Protein AF-F2LCI0-F1 (afdb_monomer_lite)

Secondary structure (DSSP, 8-state):
-HHHHHHHHHHHHHHHHHHHHHHHHHHHHHHHHHHHHHHSTT--HHHHHHHHHHHHHHHHHHHHHHHHHHHHHHHS--TTS-S----

Structure (mmCIF, N/CA/C/O backbone):
data_AF-F2LCI0-F1
#
_entry.id   AF-F2LCI0-F1
#
loop_
_atom_site.group_PDB
_atom_site.id
_atom_site.type_symbol
_atom_site.label_atom_id
_atom_site.label_alt_id
_atom_site.label_comp_id
_atom_site.label_asym_id
_atom_site.label_entity_id
_atom_site.label_seq_id
_atom_site.pdbx_PDB_ins_code
_atom_site.Cartn_x
_atom_site.Cartn_y
_atom_site.Cartn_z
_atom_site.occupancy
_atom_site.B_iso_or_equiv
_atom_site.auth_seq_id
_atom_site.auth_comp_id
_atom_site.auth_asym_id
_atom_site.auth_atom_id
_atom_site.pdbx_PDB_model_num
ATOM 1 N N . MET A 1 1 ? -24.280 2.482 23.668 1.00 60.72 1 MET A N 1
ATOM 2 C CA . MET A 1 1 ? -22.967 3.151 23.458 1.00 60.72 1 MET A CA 1
ATOM 3 C C . MET A 1 1 ? -21.815 2.171 23.224 1.00 60.72 1 MET A C 1
ATOM 5 O O . MET A 1 1 ? -20.878 2.533 22.526 1.00 60.72 1 MET A O 1
ATOM 9 N N . ALA A 1 2 ? -21.860 0.943 23.757 1.00 62.72 2 ALA A N 1
ATOM 10 C CA . ALA A 1 2 ? -20.873 -0.088 23.421 1.00 62.72 2 ALA A CA 1
ATOM 11 C C . ALA A 1 2 ? -20.986 -0.555 21.953 1.00 62.72 2 ALA A C 1
ATOM 13 O O . ALA A 1 2 ? -19.969 -0.615 21.270 1.00 62.72 2 ALA A O 1
ATOM 14 N N . ASP A 1 3 ? -22.204 -0.743 21.427 1.00 64.06 3 ASP A N 1
ATOM 15 C CA . ASP A 1 3 ? -22.420 -1.187 20.034 1.00 64.06 3 ASP A CA 1
ATOM 16 C C . ASP A 1 3 ? -21.905 -0.198 18.982 1.00 64.06 3 ASP A C 1
ATOM 18 O O . ASP A 1 3 ? -21.339 -0.591 17.965 1.00 64.06 3 ASP A O 1
ATOM 22 N N . THR A 1 4 ? -22.005 1.108 19.244 1.00 72.81 4 THR A N 1
ATOM 23 C CA . THR A 1 4 ? -21.463 2.139 18.343 1.00 72.81 4 THR A CA 1
ATOM 24 C C . THR A 1 4 ? -19.933 2.189 18.368 1.00 72.81 4 THR A C 1
ATOM 26 O O . THR A 1 4 ? -19.312 2.561 17.371 1.00 72.81 4 THR A O 1
ATOM 29 N N . ARG A 1 5 ? -19.303 1.795 19.485 1.00 70.88 5 ARG A N 1
ATOM 30 C CA . ARG A 1 5 ? -17.845 1.632 19.591 1.00 70.88 5 ARG A CA 1
ATOM 31 C C . ARG A 1 5 ? -17.393 0.355 18.877 1.00 70.88 5 ARG A C 1
ATOM 33 O O . ARG A 1 5 ? -16.449 0.424 18.098 1.00 70.88 5 ARG A O 1
ATOM 40 N N . GLN A 1 6 ? -18.097 -0.759 19.078 1.00 75.06 6 GLN A N 1
ATOM 41 C CA . GLN A 1 6 ? -17.842 -2.039 18.409 1.00 75.06 6 GLN A CA 1
ATOM 42 C C . GLN A 1 6 ? -17.936 -1.898 16.880 1.00 75.06 6 GLN A C 1
ATOM 44 O O . GLN A 1 6 ? -17.015 -2.285 16.166 1.00 75.06 6 GLN A O 1
ATOM 49 N N . GLY A 1 7 ? -18.992 -1.248 16.377 1.00 83.31 7 GLY A N 1
ATOM 50 C CA . GLY A 1 7 ? -19.160 -0.988 14.944 1.00 83.31 7 GLY A CA 1
ATOM 51 C C . GLY A 1 7 ? -18.064 -0.091 14.357 1.00 83.31 7 GLY A C 1
ATOM 52 O O 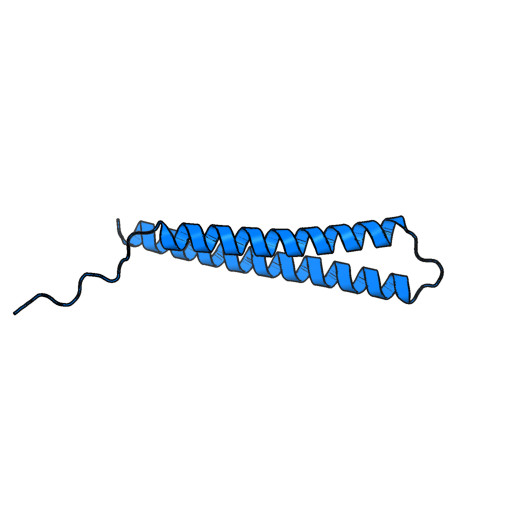. GLY A 1 7 ? -17.639 -0.285 13.220 1.00 83.31 7 GLY A O 1
ATOM 53 N N . ARG A 1 8 ? -17.538 0.859 15.143 1.00 83.69 8 ARG A N 1
ATOM 54 C CA . ARG A 1 8 ? -16.407 1.700 14.724 1.00 83.69 8 ARG A CA 1
ATOM 55 C C . ARG A 1 8 ? -15.106 0.903 14.613 1.00 83.69 8 ARG A C 1
ATOM 57 O O . ARG A 1 8 ? -14.364 1.122 13.662 1.00 83.69 8 ARG A O 1
ATOM 64 N N . LEU A 1 9 ? -14.843 -0.009 15.549 1.00 83.31 9 LEU A N 1
ATOM 65 C CA . LEU A 1 9 ? -13.670 -0.888 15.499 1.00 83.31 9 LEU A CA 1
ATOM 66 C C . LEU A 1 9 ? -13.741 -1.843 14.304 1.00 83.31 9 LEU A C 1
ATOM 68 O O . LEU A 1 9 ? -12.779 -1.927 13.550 1.00 83.31 9 LEU A O 1
ATOM 72 N N . ALA A 1 10 ? -14.903 -2.454 14.061 1.00 85.50 10 ALA A N 1
ATOM 73 C CA . ALA A 1 10 ? -15.114 -3.317 12.900 1.00 85.50 10 ALA A CA 1
ATOM 74 C C . ALA A 1 10 ? -14.880 -2.575 11.571 1.00 85.50 10 ALA A C 1
ATOM 76 O O . ALA A 1 10 ? -14.229 -3.098 10.669 1.00 85.50 10 ALA A O 1
ATOM 77 N N . ARG A 1 11 ? -15.346 -1.322 11.461 1.00 88.06 11 ARG A N 1
ATOM 78 C CA . ARG A 1 11 ? -15.091 -0.484 10.280 1.00 88.06 11 ARG A CA 1
ATOM 79 C C . ARG A 1 11 ? -13.603 -0.168 10.095 1.00 88.06 11 ARG A C 1
ATOM 81 O O . ARG A 1 11 ? -13.124 -0.165 8.967 1.00 88.06 11 ARG A O 1
ATOM 88 N N . LEU A 1 12 ? -12.881 0.117 11.178 1.00 86.69 12 LEU A N 1
ATOM 89 C CA . LEU A 1 12 ? -11.439 0.374 11.117 1.00 86.69 12 LEU A CA 1
ATOM 90 C C . LEU A 1 12 ? -10.652 -0.874 10.708 1.00 86.69 12 LEU A C 1
ATOM 92 O O . LEU A 1 12 ? -9.715 -0.764 9.923 1.00 86.69 12 LEU A O 1
ATOM 96 N N . ASP A 1 13 ? -11.051 -2.051 11.188 1.00 86.69 13 ASP A N 1
ATOM 97 C CA . ASP A 1 13 ? -10.442 -3.315 10.776 1.00 86.69 13 ASP A CA 1
ATOM 98 C C . ASP A 1 13 ? -10.701 -3.625 9.294 1.00 86.69 13 ASP A C 1
ATOM 100 O O . ASP A 1 13 ? -9.784 -4.073 8.607 1.00 86.69 13 ASP A O 1
ATOM 104 N N . ALA A 1 14 ? -11.900 -3.333 8.777 1.00 90.50 14 ALA A N 1
ATOM 105 C CA . ALA A 1 14 ? -12.207 -3.478 7.352 1.00 90.50 14 ALA A CA 1
ATOM 106 C C . ALA A 1 14 ? -11.328 -2.560 6.484 1.00 90.50 14 ALA A C 1
ATOM 108 O O . ALA A 1 14 ? -10.648 -3.035 5.577 1.00 90.50 14 ALA A O 1
ATOM 109 N N . LEU A 1 15 ? -11.245 -1.269 6.831 1.00 91.19 15 LEU A N 1
ATOM 110 C CA . LEU A 1 15 ? -10.382 -0.311 6.128 1.00 91.19 15 LEU A CA 1
ATOM 111 C C . LEU A 1 15 ? -8.901 -0.703 6.204 1.00 91.19 15 LEU A C 1
ATOM 113 O O . LEU A 1 15 ? -8.166 -0.549 5.234 1.00 91.19 15 LEU A O 1
ATOM 117 N N . ARG A 1 16 ? -8.447 -1.245 7.341 1.00 89.50 16 ARG A N 1
ATOM 118 C CA . ARG A 1 16 ? -7.083 -1.774 7.471 1.00 89.50 16 ARG A CA 1
ATOM 119 C C . ARG A 1 16 ? -6.815 -2.879 6.454 1.00 89.50 16 ARG A C 1
ATOM 121 O O . ARG A 1 16 ? -5.729 -2.902 5.883 1.00 89.50 16 ARG A O 1
ATOM 128 N N . ILE A 1 17 ? -7.752 -3.809 6.278 1.00 92.56 17 ILE A N 1
ATOM 129 C CA . ILE A 1 17 ? -7.600 -4.914 5.325 1.00 92.56 17 ILE A CA 1
ATOM 130 C C . ILE A 1 17 ? -7.510 -4.357 3.903 1.00 92.56 17 ILE A C 1
ATOM 132 O O . ILE A 1 17 ? -6.559 -4.683 3.202 1.00 92.56 17 ILE A O 1
ATOM 136 N N . GLU A 1 18 ? -8.418 -3.458 3.522 1.00 95.62 18 GLU A N 1
ATOM 137 C CA . GLU A 1 18 ? -8.412 -2.825 2.195 1.00 95.62 18 GLU A CA 1
ATOM 138 C C . GLU A 1 18 ? -7.097 -2.088 1.904 1.00 95.62 18 GLU A C 1
ATOM 140 O O . GLU A 1 18 ? -6.500 -2.282 0.846 1.00 95.62 18 GLU A O 1
ATOM 145 N N . ILE A 1 19 ? -6.582 -1.302 2.857 1.00 92.75 19 ILE A N 1
ATOM 146 C CA . ILE A 1 19 ? -5.315 -0.580 2.670 1.00 92.75 19 ILE A CA 1
ATOM 147 C C . ILE A 1 19 ? -4.132 -1.555 2.553 1.00 92.75 19 ILE A C 1
ATOM 149 O O . ILE A 1 19 ? -3.238 -1.330 1.740 1.00 92.75 19 ILE A O 1
ATOM 153 N N . ARG A 1 20 ? -4.108 -2.654 3.325 1.00 94.12 20 ARG A N 1
ATOM 154 C CA . ARG A 1 20 ? -3.050 -3.677 3.199 1.00 94.12 20 ARG A CA 1
ATOM 155 C C . ARG A 1 20 ? -3.089 -4.368 1.839 1.00 94.12 20 ARG A C 1
ATOM 157 O O . ARG A 1 20 ? -2.026 -4.621 1.280 1.00 94.12 20 ARG A O 1
ATOM 164 N N . THR A 1 21 ? -4.281 -4.641 1.312 1.00 96.44 21 THR A N 1
ATOM 165 C CA . THR A 1 21 ? -4.449 -5.184 -0.040 1.00 96.44 21 THR A CA 1
ATOM 166 C C . THR A 1 21 ? -3.884 -4.221 -1.080 1.00 96.44 21 THR A C 1
ATOM 168 O O . THR A 1 21 ? -3.031 -4.621 -1.865 1.00 96.44 21 THR A O 1
ATOM 171 N N . LEU A 1 22 ? -4.247 -2.937 -1.013 1.00 95.38 22 LEU A N 1
ATOM 172 C CA . LEU A 1 22 ? -3.726 -1.921 -1.932 1.00 95.38 22 LEU A CA 1
ATOM 173 C C . LEU A 1 22 ? -2.193 -1.804 -1.871 1.00 95.38 22 LEU A C 1
ATOM 175 O O . LEU A 1 22 ? -1.533 -1.717 -2.902 1.00 95.38 22 LEU A O 1
ATOM 179 N N . ILE A 1 23 ? -1.605 -1.831 -0.671 1.00 95.25 23 ILE A N 1
ATOM 180 C CA . ILE A 1 23 ? -0.142 -1.810 -0.498 1.00 95.25 23 ILE A CA 1
ATOM 181 C C . ILE A 1 23 ? 0.511 -3.015 -1.188 1.00 95.25 23 ILE A C 1
ATOM 183 O O . ILE A 1 23 ? 1.553 -2.858 -1.829 1.00 95.25 23 ILE A O 1
ATOM 187 N N . ALA A 1 24 ? -0.084 -4.205 -1.068 1.00 95.62 24 ALA A N 1
ATOM 188 C CA . ALA A 1 24 ? 0.426 -5.414 -1.705 1.00 95.62 24 ALA A CA 1
ATOM 189 C C . ALA A 1 24 ? 0.334 -5.334 -3.235 1.00 95.62 24 ALA A C 1
ATOM 191 O O . ALA A 1 24 ? 1.305 -5.661 -3.913 1.00 95.62 24 ALA A O 1
ATOM 192 N N . GLU A 1 25 ? -0.783 -4.841 -3.773 1.00 97.31 25 GLU A N 1
ATOM 193 C CA . GLU A 1 25 ? -0.979 -4.651 -5.215 1.00 97.31 25 GLU A CA 1
ATOM 194 C C . GLU A 1 25 ? 0.027 -3.652 -5.802 1.00 97.31 25 GLU A C 1
ATOM 196 O O . GLU A 1 25 ? 0.684 -3.955 -6.797 1.00 97.31 25 GLU A O 1
ATOM 201 N N . VAL A 1 26 ? 0.217 -2.498 -5.151 1.00 94.44 26 VAL A N 1
ATOM 202 C CA . VAL A 1 26 ? 1.196 -1.484 -5.583 1.00 94.44 26 VAL A CA 1
ATOM 203 C C . VAL A 1 26 ? 2.621 -2.031 -5.525 1.00 94.44 26 VAL A C 1
ATOM 205 O O . VAL A 1 26 ? 3.396 -1.823 -6.456 1.00 94.44 26 VAL A O 1
ATOM 208 N N . SER A 1 27 ? 2.967 -2.751 -4.454 1.00 93.56 27 SER A N 1
ATOM 209 C CA . SER A 1 27 ? 4.296 -3.361 -4.319 1.00 93.56 27 SER A CA 1
ATOM 210 C C . SER A 1 27 ? 4.535 -4.410 -5.402 1.00 93.56 27 SER A C 1
ATOM 212 O O . SER A 1 27 ? 5.596 -4.430 -6.013 1.00 93.56 27 SER A O 1
ATOM 214 N N . HIS A 1 28 ? 3.540 -5.258 -5.675 1.00 95.88 28 HIS A N 1
ATOM 215 C CA . HIS A 1 28 ? 3.652 -6.298 -6.690 1.00 95.88 28 HIS A CA 1
ATOM 216 C C . HIS A 1 28 ? 3.811 -5.714 -8.097 1.00 95.88 28 HIS A C 1
ATOM 218 O O . HIS A 1 28 ? 4.698 -6.138 -8.830 1.00 95.88 28 HIS A O 1
ATOM 224 N N . ALA A 1 29 ? 3.005 -4.712 -8.457 1.00 94.06 29 ALA A N 1
ATOM 225 C CA . ALA A 1 29 ? 3.116 -4.042 -9.750 1.00 94.06 29 ALA A CA 1
ATOM 226 C C . ALA A 1 29 ? 4.478 -3.348 -9.923 1.00 94.06 29 ALA A C 1
ATOM 228 O O . ALA A 1 29 ? 5.097 -3.459 -10.977 1.00 94.06 29 ALA A O 1
ATOM 229 N N . ALA A 1 30 ? 4.975 -2.684 -8.873 1.00 91.62 30 ALA A N 1
ATOM 230 C CA . ALA A 1 30 ? 6.304 -2.080 -8.883 1.00 91.62 30 ALA A CA 1
ATOM 231 C C . ALA A 1 30 ? 7.416 -3.125 -9.069 1.00 91.62 30 ALA A C 1
ATOM 233 O O . ALA A 1 30 ? 8.372 -2.881 -9.801 1.00 91.62 30 ALA A O 1
ATOM 234 N N . ASP A 1 31 ? 7.288 -4.290 -8.436 1.00 91.19 31 ASP A N 1
ATOM 235 C CA . ASP A 1 31 ? 8.271 -5.369 -8.539 1.00 91.19 31 ASP A CA 1
ATOM 236 C C . ASP A 1 31 ? 8.297 -5.997 -9.935 1.00 91.19 31 ASP A C 1
ATOM 238 O O . ASP A 1 31 ? 9.380 -6.257 -10.456 1.00 91.19 31 ASP A O 1
ATOM 242 N N . VAL A 1 32 ? 7.132 -6.191 -10.562 1.00 90.75 32 VAL A N 1
ATOM 243 C CA . VAL A 1 32 ? 7.032 -6.664 -11.953 1.00 90.75 32 VAL A CA 1
ATOM 244 C C . VAL A 1 32 ? 7.690 -5.670 -12.910 1.00 90.75 32 VAL A C 1
ATOM 246 O O . VAL A 1 32 ? 8.557 -6.063 -13.682 1.00 90.75 32 VAL A O 1
ATOM 249 N N . GLU A 1 33 ? 7.373 -4.378 -12.798 1.00 86.81 33 GLU A N 1
ATOM 250 C CA . GLU A 1 33 ? 7.979 -3.333 -13.638 1.00 86.81 33 GLU A CA 1
ATOM 251 C C . GLU A 1 33 ? 9.507 -3.258 -13.473 1.00 86.81 33 GLU A C 1
ATOM 253 O O . GLU A 1 33 ? 10.237 -3.058 -14.444 1.00 86.81 33 GLU A O 1
ATOM 258 N N . LEU A 1 34 ? 10.027 -3.450 -12.254 1.00 84.94 34 LEU A N 1
ATOM 259 C CA . LEU A 1 34 ? 11.473 -3.516 -12.024 1.00 84.94 34 LEU A CA 1
ATOM 260 C C . LEU A 1 34 ? 12.111 -4.733 -12.711 1.00 84.94 34 LEU A C 1
ATOM 262 O O . LEU A 1 34 ? 13.204 -4.597 -13.260 1.00 84.94 34 LEU A O 1
ATOM 266 N N . LEU A 1 35 ? 11.448 -5.895 -12.698 1.00 86.44 35 LEU A N 1
ATOM 267 C CA . LEU A 1 35 ? 11.934 -7.113 -13.356 1.00 86.44 35 LEU A CA 1
ATOM 268 C C . LEU A 1 35 ? 11.880 -7.007 -14.885 1.00 86.44 35 LEU A C 1
ATOM 270 O O . LEU A 1 35 ? 12.856 -7.367 -15.543 1.00 86.44 35 LEU A O 1
ATOM 274 N N . ASP A 1 36 ? 10.795 -6.467 -15.442 1.00 82.19 36 ASP A N 1
ATOM 275 C CA . ASP A 1 36 ? 10.639 -6.273 -16.889 1.00 82.19 36 ASP A CA 1
ATOM 276 C C . ASP A 1 36 ? 11.731 -5.344 -17.444 1.00 82.19 36 ASP A C 1
ATOM 278 O O . ASP A 1 36 ? 12.329 -5.619 -18.484 1.00 82.19 36 ASP A O 1
ATOM 282 N N . LEU A 1 37 ? 12.081 -4.287 -16.703 1.00 77.44 37 LEU A N 1
ATOM 283 C CA . LEU A 1 37 ? 13.163 -3.367 -17.072 1.00 77.44 37 LEU A CA 1
ATOM 284 C C . LEU A 1 37 ? 14.569 -3.949 -16.883 1.00 77.44 37 LEU A C 1
ATOM 286 O O . LEU A 1 37 ? 15.512 -3.437 -17.477 1.00 77.44 37 LEU A O 1
ATOM 290 N N . MET A 1 38 ? 14.740 -4.973 -16.044 1.00 73.62 38 MET A N 1
ATOM 291 C CA . MET A 1 38 ? 16.007 -5.707 -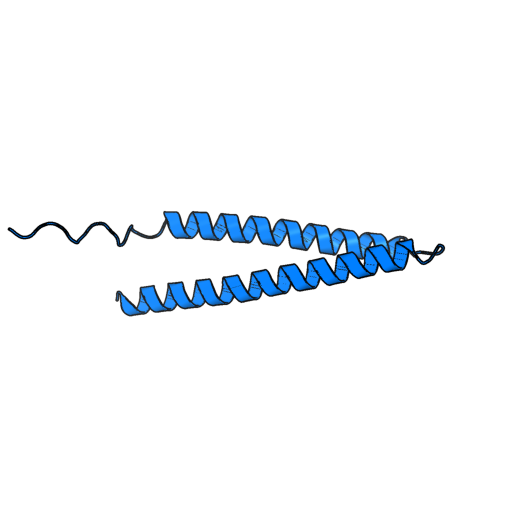15.950 1.00 73.62 38 MET A CA 1
ATOM 292 C C . MET A 1 38 ? 16.173 -6.708 -17.098 1.00 73.62 38 MET A C 1
ATOM 294 O O . MET A 1 38 ? 17.304 -7.041 -17.446 1.00 73.62 38 MET A O 1
ATOM 298 N N . ALA A 1 39 ? 15.065 -7.196 -17.663 1.00 73.94 39 ALA A N 1
ATOM 299 C CA . ALA A 1 39 ? 15.063 -8.095 -18.812 1.00 73.94 39 ALA A CA 1
ATOM 300 C C . ALA A 1 39 ? 15.238 -7.351 -20.150 1.00 73.94 39 ALA A C 1
ATOM 302 O O . ALA A 1 39 ? 15.787 -7.922 -21.092 1.00 73.94 39 ALA A O 1
ATOM 303 N N . ASP A 1 40 ? 14.802 -6.091 -20.231 1.00 68.81 40 ASP A N 1
ATOM 304 C CA . ASP A 1 40 ? 15.012 -5.216 -21.386 1.00 68.81 40 ASP A CA 1
ATOM 305 C C . ASP A 1 40 ? 16.307 -4.398 -21.199 1.00 68.81 40 ASP A C 1
ATOM 307 O O . ASP A 1 40 ? 16.354 -3.454 -20.411 1.00 68.81 40 ASP A O 1
ATOM 311 N N . GLU A 1 41 ? 17.387 -4.737 -21.918 1.00 58.44 41 GLU A N 1
ATOM 312 C CA . GLU A 1 41 ? 18.703 -4.062 -21.815 1.00 58.44 41 GLU A CA 1
ATOM 313 C C . GLU A 1 41 ? 18.646 -2.542 -22.115 1.00 58.44 41 GLU A C 1
ATOM 315 O O . GLU A 1 41 ? 19.608 -1.813 -21.863 1.00 58.44 41 GLU A O 1
ATOM 320 N N . ILE A 1 42 ? 17.508 -2.039 -22.616 1.00 62.84 42 ILE A N 1
ATOM 321 C CA . ILE A 1 42 ? 17.232 -0.634 -22.945 1.00 62.84 42 ILE A CA 1
ATOM 322 C C . ILE A 1 42 ? 16.125 -0.068 -22.023 1.00 62.84 42 ILE A C 1
ATOM 324 O O . ILE A 1 42 ? 15.147 0.543 -22.455 1.00 62.84 42 ILE A O 1
ATOM 328 N N . GLY A 1 43 ? 16.255 -0.252 -20.710 1.00 64.06 43 GLY A N 1
ATOM 329 C CA . GLY A 1 43 ? 15.308 0.295 -19.735 1.00 64.06 43 GLY A CA 1
ATOM 330 C C . GLY A 1 43 ? 15.378 1.828 -19.598 1.00 64.06 43 GLY A C 1
ATOM 331 O O . GLY A 1 43 ? 16.413 2.402 -19.256 1.00 64.06 43 GLY A O 1
ATOM 332 N N . SER A 1 44 ? 14.253 2.527 -19.797 1.00 73.69 44 SER A N 1
ATOM 333 C CA . SER A 1 44 ? 14.140 3.966 -19.502 1.00 73.69 44 SER A CA 1
ATOM 334 C C . SER A 1 44 ? 14.323 4.221 -18.000 1.00 73.69 44 SER A C 1
ATOM 336 O O . SER A 1 44 ? 13.453 3.871 -17.200 1.00 73.69 44 SER A O 1
ATOM 338 N N . PHE A 1 45 ? 15.418 4.888 -17.612 1.00 75.81 45 PHE A N 1
ATOM 339 C CA . PHE A 1 45 ? 15.726 5.271 -16.221 1.00 75.81 45 PHE A CA 1
ATOM 340 C C . PHE A 1 45 ? 14.534 5.908 -15.480 1.00 75.81 45 PHE A C 1
ATOM 342 O O . PHE A 1 45 ? 14.349 5.690 -14.284 1.00 75.81 45 PHE A O 1
ATOM 349 N N . ALA A 1 46 ? 13.688 6.660 -16.191 1.00 80.69 46 ALA A N 1
ATOM 350 C CA . ALA A 1 46 ? 12.496 7.285 -15.626 1.00 80.69 46 ALA A CA 1
ATOM 351 C C . ALA A 1 46 ? 11.451 6.266 -15.129 1.00 80.69 46 ALA A C 1
ATOM 353 O O . ALA A 1 46 ? 10.868 6.477 -14.067 1.00 80.69 46 ALA A O 1
ATOM 354 N N . ARG A 1 47 ? 11.240 5.155 -15.851 1.00 81.19 47 ARG A N 1
ATOM 355 C CA . ARG A 1 47 ? 10.312 4.087 -15.434 1.00 81.19 47 ARG A CA 1
ATOM 356 C C . ARG A 1 47 ? 10.853 3.321 -14.234 1.00 81.19 47 ARG A C 1
ATOM 358 O O . ARG A 1 47 ? 10.125 3.125 -13.269 1.00 81.19 47 ARG A O 1
ATOM 365 N N . HIS A 1 48 ? 12.146 2.992 -14.255 1.00 86.88 48 HIS A N 1
ATOM 366 C CA . HIS A 1 48 ? 12.815 2.341 -13.127 1.00 86.88 48 HIS A CA 1
ATOM 367 C C . HIS A 1 48 ? 12.684 3.177 -11.849 1.00 86.88 48 HIS A C 1
ATOM 369 O O . HIS A 1 48 ? 12.267 2.679 -10.804 1.00 86.88 48 HIS A O 1
ATOM 375 N N . LYS A 1 49 ? 12.969 4.481 -11.950 1.00 87.75 49 LYS A N 1
ATOM 376 C CA . LYS A 1 49 ? 12.819 5.413 -10.834 1.00 87.75 49 LYS A CA 1
ATOM 377 C C . LYS A 1 49 ? 11.376 5.458 -10.319 1.00 87.75 49 LYS A C 1
ATOM 379 O O . LYS A 1 49 ? 11.181 5.362 -9.113 1.00 87.75 49 LYS A O 1
ATOM 384 N N . ALA A 1 50 ? 10.382 5.550 -11.205 1.00 89.38 50 ALA A N 1
ATOM 385 C CA . ALA A 1 50 ? 8.973 5.585 -10.811 1.00 89.38 50 ALA A CA 1
ATOM 386 C C . ALA A 1 50 ? 8.524 4.293 -10.100 1.00 89.38 50 ALA A C 1
ATOM 388 O O . ALA A 1 50 ? 7.860 4.361 -9.066 1.00 89.38 50 ALA A O 1
ATOM 389 N N . ALA A 1 51 ? 8.928 3.122 -10.602 1.00 91.00 51 ALA A N 1
ATOM 390 C CA . ALA A 1 51 ? 8.636 1.839 -9.963 1.00 91.00 51 ALA A CA 1
ATOM 391 C C . ALA A 1 51 ? 9.297 1.735 -8.576 1.00 91.00 51 ALA A C 1
ATOM 393 O O . ALA A 1 51 ? 8.653 1.367 -7.591 1.00 91.00 51 ALA A O 1
ATOM 394 N N . GLN A 1 52 ? 10.561 2.149 -8.455 1.00 92.31 52 GLN A N 1
ATOM 395 C CA . GLN A 1 52 ? 11.265 2.153 -7.172 1.00 92.31 52 GLN A CA 1
ATOM 396 C C . GLN A 1 52 ? 10.656 3.144 -6.164 1.00 92.31 52 GLN A C 1
ATOM 398 O O . GLN A 1 52 ? 10.561 2.842 -4.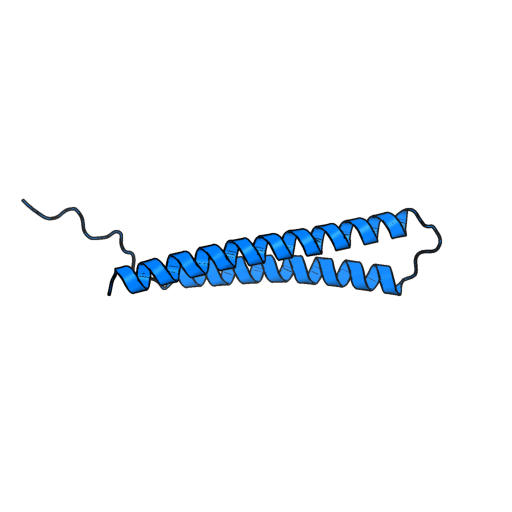968 1.00 92.31 52 GLN A O 1
ATOM 403 N N . GLU A 1 53 ? 10.210 4.314 -6.625 1.00 94.69 53 GLU A N 1
ATOM 404 C CA . GLU A 1 53 ? 9.474 5.282 -5.807 1.00 94.69 53 GLU A CA 1
ATOM 405 C C . GLU A 1 53 ? 8.144 4.698 -5.318 1.00 94.69 53 GLU A C 1
ATOM 407 O O . GLU A 1 53 ? 7.846 4.789 -4.125 1.00 94.69 53 GLU A O 1
ATOM 412 N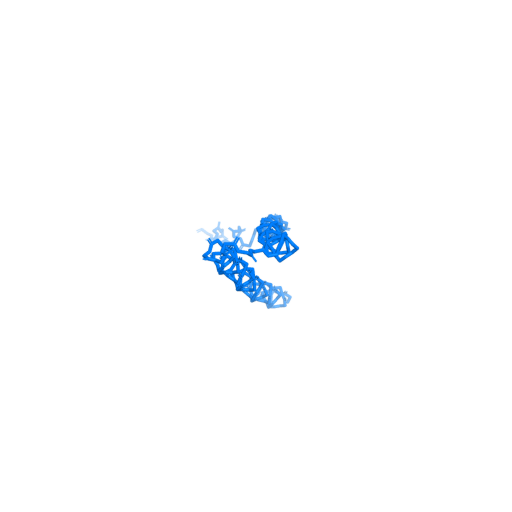 N . ALA A 1 54 ? 7.390 4.020 -6.190 1.00 94.38 54 ALA A N 1
ATOM 413 C CA . ALA A 1 54 ? 6.143 3.351 -5.824 1.00 94.38 54 ALA A CA 1
ATOM 414 C C . ALA A 1 54 ? 6.360 2.258 -4.762 1.00 94.38 54 ALA A C 1
ATOM 416 O O . ALA A 1 54 ? 5.643 2.221 -3.759 1.00 94.38 54 ALA A O 1
ATOM 417 N N . ARG A 1 55 ? 7.399 1.423 -4.914 1.00 93.56 55 ARG A N 1
ATOM 418 C CA . ARG A 1 55 ? 7.776 0.404 -3.919 1.00 93.56 55 ARG A CA 1
ATOM 419 C C . ARG A 1 55 ? 8.135 1.029 -2.568 1.00 93.56 55 ARG A C 1
ATOM 421 O O . ARG A 1 55 ? 7.687 0.564 -1.519 1.00 93.56 55 ARG A O 1
ATOM 428 N N . THR A 1 56 ? 8.925 2.101 -2.585 1.00 96.00 56 THR A N 1
ATOM 429 C CA . THR A 1 56 ? 9.335 2.822 -1.368 1.00 96.00 56 THR A CA 1
ATOM 430 C C . THR A 1 56 ? 8.135 3.457 -0.663 1.00 96.00 56 THR A C 1
ATOM 432 O O . THR A 1 56 ? 8.015 3.382 0.566 1.00 96.00 56 THR A O 1
ATOM 435 N N . TRP A 1 57 ? 7.220 4.050 -1.433 1.00 95.75 57 TRP A N 1
ATOM 436 C CA . TRP A 1 57 ? 5.971 4.599 -0.918 1.00 95.75 57 TRP A CA 1
ATOM 437 C C . TRP A 1 57 ? 5.110 3.512 -0.264 1.00 95.75 57 TRP A C 1
ATOM 439 O O . TRP A 1 57 ? 4.672 3.693 0.872 1.00 95.75 57 TRP A O 1
ATOM 449 N N . ALA A 1 58 ? 4.938 2.360 -0.920 1.00 95.38 58 ALA A N 1
ATOM 450 C CA . ALA A 1 58 ? 4.133 1.252 -0.406 1.00 95.38 58 ALA A CA 1
ATOM 451 C C . ALA A 1 58 ? 4.698 0.684 0.909 1.00 95.38 58 ALA A C 1
ATOM 453 O O . ALA A 1 58 ? 3.957 0.496 1.878 1.00 95.38 58 ALA A O 1
ATOM 454 N N . ALA A 1 59 ? 6.020 0.495 0.985 1.00 93.75 59 ALA A N 1
ATOM 455 C CA . ALA A 1 59 ? 6.696 0.060 2.207 1.00 93.75 59 ALA A CA 1
ATOM 456 C C . ALA A 1 59 ? 6.490 1.055 3.363 1.00 93.75 59 ALA A C 1
ATOM 458 O O . ALA A 1 59 ? 6.140 0.664 4.479 1.00 93.75 59 ALA A O 1
ATOM 459 N N . THR A 1 60 ? 6.647 2.352 3.084 1.00 96.88 60 THR A N 1
ATOM 460 C CA . THR A 1 60 ? 6.446 3.416 4.077 1.00 96.88 60 THR A CA 1
ATOM 461 C C . THR A 1 60 ? 4.998 3.453 4.569 1.00 96.88 60 THR A C 1
ATOM 463 O O . THR A 1 60 ? 4.757 3.485 5.777 1.00 96.88 60 THR A O 1
ATOM 466 N N . ALA A 1 61 ? 4.029 3.385 3.651 1.00 93.06 61 ALA A N 1
ATOM 467 C CA . ALA A 1 61 ? 2.604 3.388 3.970 1.00 93.06 61 ALA A CA 1
ATOM 468 C C . ALA A 1 61 ? 2.212 2.213 4.882 1.00 93.06 61 ALA A C 1
ATOM 470 O O . ALA A 1 61 ? 1.472 2.409 5.850 1.00 93.06 61 ALA A O 1
ATOM 471 N N . GLY A 1 62 ? 2.757 1.018 4.627 1.00 90.94 62 GLY A N 1
ATOM 472 C CA . GLY A 1 62 ? 2.553 -0.157 5.478 1.00 90.94 62 GLY A CA 1
ATOM 473 C C . GLY A 1 62 ? 3.013 0.069 6.915 1.00 90.94 62 GLY A C 1
ATOM 474 O O . GLY A 1 62 ? 2.230 -0.110 7.850 1.00 90.94 62 GLY A O 1
ATOM 475 N N . ILE A 1 63 ? 4.245 0.549 7.094 1.00 94.19 63 ILE A N 1
ATOM 476 C CA . ILE A 1 63 ? 4.823 0.819 8.420 1.00 94.19 63 ILE A CA 1
ATOM 477 C C . ILE A 1 63 ? 4.020 1.894 9.167 1.00 94.19 63 ILE A C 1
ATOM 479 O O . ILE A 1 63 ? 3.720 1.745 10.358 1.00 94.19 63 ILE A O 1
ATOM 483 N N . THR A 1 64 ? 3.652 2.983 8.484 1.00 94.81 64 THR A N 1
ATOM 484 C CA . THR A 1 64 ? 2.864 4.067 9.085 1.00 94.81 64 THR A CA 1
ATOM 485 C C . THR A 1 64 ? 1.491 3.575 9.541 1.00 94.81 64 THR A C 1
ATOM 487 O O . THR A 1 64 ? 1.075 3.890 10.659 1.00 94.81 64 THR A O 1
ATOM 490 N N . LEU A 1 65 ? 0.806 2.765 8.726 1.00 90.56 65 LEU A N 1
ATOM 491 C CA . LEU A 1 65 ? -0.497 2.201 9.075 1.00 90.56 65 LEU A CA 1
ATOM 492 C C . LEU A 1 65 ? -0.407 1.291 10.307 1.00 90.56 65 LEU A C 1
ATOM 494 O O . LEU A 1 65 ? -1.200 1.437 11.240 1.00 90.56 65 LEU A O 1
ATOM 498 N N . GLU A 1 66 ? 0.566 0.378 10.343 1.00 91.56 66 GLU A N 1
ATOM 499 C CA . GLU A 1 66 ? 0.769 -0.530 11.478 1.00 91.56 66 GLU A CA 1
ATOM 500 C C . GLU A 1 66 ? 1.069 0.237 12.770 1.00 91.56 66 GLU A C 1
ATOM 502 O O . GLU A 1 66 ? 0.479 -0.038 13.819 1.00 91.56 66 GLU A O 1
ATOM 507 N N . THR A 1 67 ? 1.912 1.265 12.678 1.00 94.88 67 THR A N 1
ATOM 508 C CA . THR A 1 67 ? 2.253 2.129 13.813 1.00 94.88 67 THR A CA 1
ATOM 509 C C . THR A 1 67 ? 1.025 2.873 14.339 1.00 94.88 67 THR A C 1
ATOM 511 O O . THR A 1 67 ? 0.762 2.858 15.546 1.00 94.88 67 THR A O 1
ATOM 514 N N . GLY A 1 68 ? 0.246 3.495 13.450 1.00 91.25 68 GLY A N 1
ATOM 515 C CA . GLY A 1 68 ? -0.960 4.237 13.822 1.00 91.25 68 GLY A CA 1
ATOM 516 C C . GLY A 1 68 ? -2.012 3.345 14.482 1.00 91.25 68 GLY A C 1
ATOM 517 O O . GLY A 1 68 ? -2.586 3.709 15.508 1.00 91.25 68 GLY A O 1
ATOM 518 N N . LEU A 1 69 ? -2.216 2.133 13.962 1.00 87.50 69 LEU A N 1
ATOM 519 C CA . LEU A 1 69 ? -3.150 1.165 14.540 1.00 87.50 69 LEU A CA 1
ATOM 520 C C . LEU A 1 69 ? -2.687 0.640 15.898 1.00 87.50 69 LEU A C 1
ATOM 522 O O . LEU A 1 69 ? -3.502 0.505 16.809 1.00 87.50 69 LEU A O 1
ATOM 526 N N . MET A 1 70 ? -1.387 0.391 16.067 1.00 89.88 70 MET A N 1
ATOM 527 C CA . MET A 1 70 ? -0.825 0.017 17.364 1.00 89.88 70 MET A CA 1
ATOM 528 C C . MET A 1 70 ? -1.015 1.138 18.399 1.00 89.88 70 MET A C 1
ATOM 530 O O . MET A 1 70 ? -1.347 0.875 19.557 1.00 89.88 70 MET A O 1
ATOM 534 N N . GLN A 1 71 ? -0.821 2.403 18.012 1.00 90.69 71 GLN A N 1
ATOM 535 C CA . GLN A 1 71 ? -1.099 3.553 18.881 1.00 90.69 71 GLN A CA 1
ATOM 536 C C . GLN A 1 71 ? -2.590 3.662 19.221 1.00 90.69 71 GLN A C 1
ATOM 538 O O . GLN A 1 71 ? -2.935 3.828 20.391 1.00 90.69 71 GLN A O 1
ATOM 543 N N . LEU A 1 72 ? -3.470 3.489 18.232 1.00 85.44 72 LEU A N 1
ATOM 544 C CA . LEU A 1 72 ? -4.913 3.511 18.443 1.00 85.44 72 LEU A CA 1
ATOM 545 C C . LEU A 1 72 ? -5.362 2.405 19.405 1.00 85.44 72 LEU A C 1
ATOM 547 O O . LEU A 1 72 ? -6.088 2.694 20.355 1.00 85.44 72 LEU A O 1
ATOM 551 N N . ALA A 1 73 ? -4.884 1.171 19.222 1.00 82.81 73 ALA A N 1
ATOM 552 C CA . ALA A 1 73 ? -5.190 0.044 20.102 1.00 82.81 73 ALA A CA 1
ATOM 553 C C . ALA A 1 73 ? -4.807 0.326 21.564 1.00 82.81 73 ALA A C 1
ATOM 555 O O . ALA A 1 73 ? -5.592 0.045 22.464 1.00 82.81 73 ALA A O 1
ATOM 556 N N . ARG A 1 74 ? -3.644 0.953 21.798 1.00 83.94 74 ARG A N 1
ATOM 557 C CA . ARG A 1 74 ? -3.193 1.363 23.142 1.00 83.94 74 ARG A CA 1
ATOM 558 C C . ARG A 1 74 ? -4.023 2.496 23.749 1.00 83.94 74 ARG A C 1
ATOM 560 O O . ARG A 1 74 ? -4.114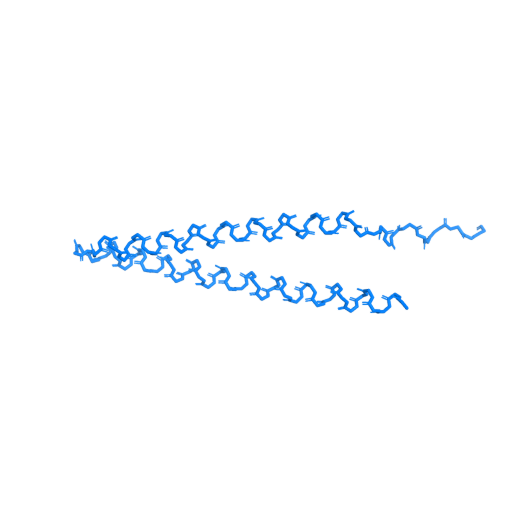 2.589 24.967 1.00 83.94 74 ARG A O 1
ATOM 567 N N . SER A 1 75 ? -4.601 3.366 22.921 1.00 84.44 75 SER A N 1
ATOM 568 C CA . SER A 1 75 ? -5.427 4.492 23.382 1.00 84.44 75 SER A CA 1
ATOM 569 C C . SER A 1 75 ? -6.858 4.091 23.759 1.00 84.44 75 SER A C 1
ATOM 571 O O . SER A 1 75 ? -7.557 4.835 24.449 1.00 84.44 75 SER A O 1
ATOM 573 N N . LEU A 1 76 ? -7.317 2.922 23.304 1.00 79.38 76 LEU A N 1
ATOM 574 C CA . LEU A 1 76 ? -8.644 2.415 23.621 1.00 79.38 76 LEU A CA 1
ATOM 575 C C . LEU A 1 76 ? -8.650 1.832 25.046 1.00 79.38 76 LEU A C 1
ATOM 577 O O . LEU A 1 76 ? -7.745 1.077 25.395 1.00 79.38 76 LEU A O 1
ATOM 581 N N . PRO A 1 77 ? -9.663 2.133 25.882 1.00 70.50 77 PRO A N 1
ATOM 582 C CA . PRO A 1 77 ? -9.741 1.577 27.229 1.00 70.50 77 PRO A CA 1
ATOM 583 C C . PRO A 1 77 ? -9.772 0.048 27.172 1.00 70.50 77 PRO A C 1
ATOM 585 O O . PRO A 1 77 ? -10.630 -0.508 26.482 1.00 70.50 77 PRO A O 1
ATOM 588 N N . ASN A 1 78 ? -8.879 -0.618 27.912 1.00 59.00 78 ASN A N 1
ATOM 589 C CA . ASN A 1 78 ? -8.842 -2.075 28.056 1.00 59.00 78 ASN A CA 1
ATOM 590 C C . ASN A 1 78 ? -10.238 -2.604 28.424 1.00 59.00 78 ASN A C 1
ATOM 592 O O . ASN A 1 78 ? -10.653 -2.555 29.581 1.00 59.00 78 ASN A O 1
ATOM 596 N N . SER A 1 79 ? -10.974 -3.148 27.454 1.00 53.22 79 SER A N 1
ATOM 597 C CA . SER A 1 79 ? -12.300 -3.738 27.685 1.00 53.22 79 SER A CA 1
ATOM 598 C C . SER A 1 79 ? -12.232 -5.106 28.391 1.00 53.22 79 SER A C 1
ATOM 600 O O . SER A 1 79 ? -13.221 -5.836 28.426 1.00 53.22 79 SER A O 1
ATOM 602 N N . THR A 1 80 ? -11.085 -5.471 28.967 1.00 51.88 80 THR A N 1
ATOM 603 C CA . THR A 1 80 ? -10.804 -6.791 29.555 1.00 51.88 80 THR A CA 1
ATOM 604 C C . THR A 1 80 ? -10.461 -6.746 31.046 1.00 51.88 80 THR A C 1
ATOM 606 O O . THR A 1 80 ? -9.829 -7.659 31.562 1.00 51.88 80 THR A O 1
ATOM 609 N N . ALA A 1 81 ? -10.938 -5.739 31.783 1.00 48.16 81 ALA A N 1
ATOM 610 C CA . ALA A 1 81 ? -10.884 -5.730 33.250 1.00 48.16 81 ALA A CA 1
ATOM 611 C C . ALA A 1 81 ? -12.275 -5.557 33.883 1.00 48.16 81 ALA A C 1
ATOM 613 O O . ALA A 1 81 ? -12.487 -4.688 34.723 1.00 48.16 81 ALA A O 1
ATOM 614 N N . LYS A 1 82 ? -13.251 -6.387 33.492 1.00 49.94 82 LYS A N 1
ATOM 615 C CA . LYS A 1 82 ? -14.420 -6.656 34.347 1.00 49.94 82 LYS A CA 1
ATOM 616 C C . LYS A 1 82 ? -15.049 -8.011 34.030 1.00 49.9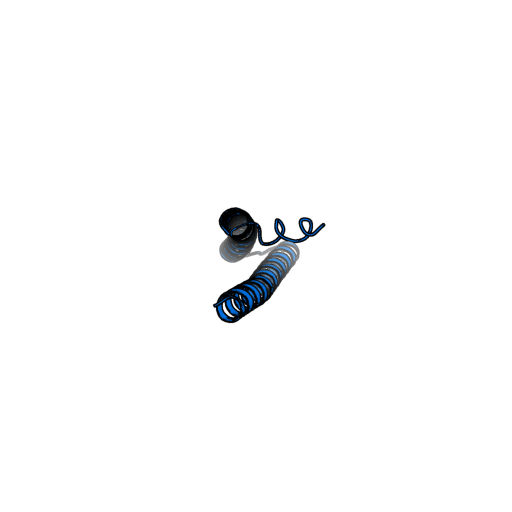4 82 LYS A C 1
ATOM 618 O O . LYS A 1 82 ? -16.060 -8.086 33.340 1.00 49.94 82 LYS A O 1
ATOM 623 N N . ARG A 1 83 ? -14.452 -9.086 34.553 1.00 50.34 83 ARG A N 1
ATOM 624 C CA . ARG A 1 83 ? -15.182 -10.335 34.819 1.00 50.34 83 ARG A CA 1
ATOM 625 C C . ARG A 1 83 ? -14.486 -11.248 35.838 1.00 50.34 83 ARG A C 1
ATOM 627 O O . ARG A 1 83 ? -14.298 -12.413 35.563 1.00 50.34 83 ARG A O 1
ATOM 634 N N . THR A 1 84 ? -14.152 -10.723 37.017 1.00 51.47 84 THR A N 1
ATOM 635 C CA . THR A 1 84 ? -14.019 -11.522 38.258 1.00 51.47 84 THR A CA 1
ATOM 636 C C . THR A 1 84 ? -14.117 -10.595 39.469 1.00 51.47 84 THR A C 1
ATOM 638 O O . THR A 1 84 ? -13.107 -10.216 40.053 1.00 51.47 84 THR A O 1
ATOM 641 N N . ARG A 1 85 ? -15.338 -10.179 39.810 1.00 51.94 85 ARG A N 1
ATOM 642 C CA . ARG A 1 85 ? -15.767 -9.953 41.199 1.00 51.94 85 ARG A CA 1
ATOM 643 C C . ARG A 1 85 ? -17.277 -10.153 41.240 1.00 51.94 85 ARG A C 1
ATOM 645 O O . ARG A 1 85 ? -18.014 -9.241 40.874 1.00 51.94 85 ARG A O 1
ATOM 652 N N . HIS A 1 86 ? -17.700 -11.352 41.615 1.00 44.59 86 HIS A N 1
ATOM 653 C CA . HIS A 1 86 ? -18.904 -11.541 42.410 1.00 44.59 86 HIS A CA 1
ATOM 654 C C . HIS A 1 86 ? -18.768 -12.874 43.157 1.00 44.59 86 HIS A C 1
ATOM 656 O O . HIS A 1 86 ? -18.593 -13.897 42.500 1.00 44.59 86 HIS A O 1
ATOM 662 N N . ASP A 1 87 ? -18.798 -12.745 44.486 1.00 45.47 87 ASP A N 1
ATOM 663 C CA . ASP A 1 87 ? -18.824 -13.722 45.591 1.00 45.47 87 ASP A CA 1
ATOM 664 C C . ASP A 1 87 ? -17.702 -14.759 45.737 1.00 45.47 87 ASP A C 1
ATOM 666 O O . ASP A 1 87 ? -17.633 -15.736 44.962 1.00 45.47 87 ASP A O 1
#

Radius of gyration: 20.79 Å; chains: 1; bounding box: 42×21×68 Å

Foldseek 3Di:
DVVVVVVVVVVLVVVLVVLLVVLVVLLVVLVVQCVVQVVPPPRDPVSVVVSVVSNVVSVVSNVVSVVVVVVVVVVDPDPPPDDDDDD

Organism: Burkholderia gladioli (strain BSR3) (NCBI:txid999541)

Sequence (87 aa):
MADTRQGRLARLDALRIEIRTLIAEVSHAADVELLDLMADEIGSFARHKAAQEARTWAATAGITLETGLMQLARSLPNSTAKRTRHD

pLDDT: mean 81.86, std 14.7, range [44.59, 97.31]